Protein AF-A0A1X4ITM8-F1 (afdb_monomer_lite)

Radius of gyration: 17.7 Å; chains: 1; bounding box: 62×32×34 Å

Sequence (104 aa):
MERFGLDDFRELLGVDKGRLTTYGNLNQYAIKPALLEVNALSDFTVSIVPEQTGRRVTGFVIGWGAKDIEGKRAAYAELQRPRVGRKARITGTVEEMLPSAIIE

Foldseek 3Di:
DDKFWPVRVCVVQVNDPPPPPAPVSCCVPGVVVVQLVCQQQHQKHKDKDFDDDPPGGGIIDIDIGGDDPVSNVRNVVLVPDDPVCSVCVSVVVDDPPDPPDDDD

pLDDT: mean 81.28, std 15.47, range [35.66, 94.12]

Secondary structure (DSSP, 8-state):
-EEEEHHHHHHHTTPPTTSS-SHHHHIIIIIHHHHHHHHHHSSEEEEEEEEEETTEEEEEEEEEEEPPHHHHHHHHHHHHS-STTHHHHHTT-------S----

Structure (mmCIF, N/CA/C/O backbone):
data_AF-A0A1X4ITM8-F1
#
_entry.id   AF-A0A1X4ITM8-F1
#
loop_
_atom_si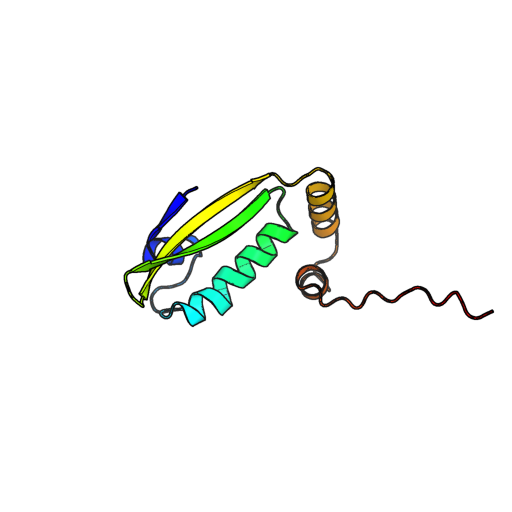te.group_PDB
_atom_site.id
_atom_site.type_symbol
_atom_site.label_atom_id
_atom_site.label_alt_id
_atom_site.label_comp_id
_atom_site.label_asym_id
_atom_site.label_entity_id
_atom_site.label_seq_id
_atom_site.pdbx_PDB_ins_code
_atom_site.Cartn_x
_atom_site.Cartn_y
_atom_site.Cartn_z
_atom_site.occupancy
_atom_site.B_iso_or_equiv
_atom_site.auth_seq_id
_atom_site.auth_comp_id
_atom_site.auth_asym_id
_atom_site.auth_atom_id
_atom_site.pdbx_PDB_model_num
ATOM 1 N N . MET A 1 1 ? -5.274 12.162 -7.737 1.00 79.44 1 MET A N 1
ATOM 2 C CA . MET A 1 1 ? -5.297 11.597 -6.373 1.00 79.44 1 MET A CA 1
ATOM 3 C C . MET A 1 1 ? -6.726 11.221 -6.074 1.00 79.44 1 MET A C 1
ATOM 5 O O . MET A 1 1 ? -7.615 11.968 -6.462 1.00 79.44 1 MET A O 1
ATOM 9 N N . GLU A 1 2 ? -6.934 10.082 -5.440 1.00 89.44 2 GLU A N 1
ATOM 10 C CA . GLU A 1 2 ? -8.262 9.534 -5.174 1.00 89.44 2 GLU A CA 1
ATOM 11 C C . GLU A 1 2 ? -8.463 9.381 -3.670 1.00 89.44 2 GLU A C 1
ATOM 13 O O . GLU A 1 2 ? -7.497 9.130 -2.950 1.00 89.44 2 GLU A O 1
ATOM 18 N N . ARG A 1 3 ? -9.688 9.592 -3.185 1.00 93.50 3 ARG A N 1
ATOM 19 C CA . ARG A 1 3 ? -10.009 9.541 -1.757 1.00 93.50 3 ARG A CA 1
ATOM 20 C C . ARG A 1 3 ? -10.959 8.391 -1.490 1.00 93.50 3 ARG A C 1
ATOM 22 O O . ARG A 1 3 ? -11.974 8.279 -2.165 1.00 93.50 3 ARG A O 1
ATOM 29 N N . PHE A 1 4 ? -10.645 7.601 -0.474 1.00 92.94 4 PHE A N 1
ATOM 30 C CA . PHE A 1 4 ? -11.466 6.484 -0.030 1.00 92.94 4 PHE A CA 1
ATOM 31 C C . PHE A 1 4 ? -11.823 6.644 1.440 1.00 92.94 4 PHE A C 1
ATOM 33 O O . PHE A 1 4 ? -10.967 6.998 2.257 1.00 92.94 4 PHE A O 1
ATOM 40 N N . GLY A 1 5 ? -13.076 6.347 1.784 1.00 94.00 5 GLY A N 1
ATOM 41 C CA . GLY A 1 5 ? -13.462 6.137 3.172 1.00 94.00 5 GLY A CA 1
ATOM 42 C C . GLY A 1 5 ? -12.761 4.907 3.749 1.00 94.00 5 GLY A C 1
ATOM 43 O O . GLY A 1 5 ? -12.313 4.021 3.022 1.00 94.00 5 GLY A O 1
ATOM 44 N N . LEU A 1 6 ? -12.649 4.840 5.075 1.00 91.81 6 LEU A N 1
ATOM 45 C CA . LEU A 1 6 ? -11.984 3.725 5.752 1.00 91.81 6 LEU A CA 1
ATOM 46 C C . LEU A 1 6 ? -12.620 2.358 5.422 1.00 91.81 6 LEU A C 1
ATOM 48 O O . LEU A 1 6 ? -11.887 1.382 5.271 1.00 91.81 6 LEU A O 1
ATOM 52 N N . ASP A 1 7 ? -13.949 2.280 5.321 1.00 91.62 7 ASP A N 1
ATOM 53 C CA . ASP A 1 7 ? -14.652 1.024 5.023 1.00 91.62 7 ASP A CA 1
ATOM 54 C C . ASP A 1 7 ? -14.580 0.655 3.537 1.00 91.62 7 ASP A C 1
ATOM 56 O O . ASP A 1 7 ? -14.217 -0.479 3.227 1.00 91.62 7 ASP A O 1
ATOM 60 N N . ASP A 1 8 ? -14.772 1.619 2.631 1.00 92.38 8 ASP A N 1
ATOM 61 C CA . ASP A 1 8 ? -14.589 1.411 1.185 1.00 92.38 8 ASP A CA 1
ATOM 62 C C . ASP A 1 8 ? -13.167 0.929 0.871 1.00 92.38 8 ASP A C 1
ATOM 64 O O . ASP A 1 8 ? -12.946 0.054 0.037 1.00 92.38 8 ASP A O 1
ATOM 68 N N . PHE A 1 9 ? -12.173 1.462 1.587 1.00 93.06 9 PHE A N 1
ATOM 69 C CA . PHE A 1 9 ? -10.785 1.061 1.410 1.00 93.06 9 PHE A CA 1
ATOM 70 C C . PHE A 1 9 ? -10.510 -0.371 1.898 1.00 93.06 9 PHE A C 1
ATOM 72 O O . PHE A 1 9 ? -9.663 -1.066 1.337 1.00 93.06 9 PHE A O 1
ATOM 79 N N . ARG A 1 10 ? -11.230 -0.851 2.921 1.00 93.38 10 ARG A N 1
ATOM 80 C CA . ARG A 1 10 ? -11.159 -2.264 3.336 1.00 93.38 10 ARG A CA 1
ATOM 81 C C . ARG A 1 10 ? -11.743 -3.182 2.278 1.00 93.38 10 ARG A C 1
ATOM 83 O O . ARG A 1 10 ? -11.149 -4.221 2.002 1.00 93.38 10 ARG A O 1
ATOM 90 N N . GLU A 1 11 ? -12.869 -2.791 1.696 1.00 92.81 11 GLU A N 1
ATOM 91 C CA . GLU A 1 11 ? -13.502 -3.534 0.610 1.00 92.81 11 GLU A CA 1
ATOM 92 C C . GLU A 1 11 ? -12.598 -3.584 -0.627 1.00 92.81 11 GLU A C 1
ATOM 94 O O . GLU A 1 11 ? -12.369 -4.665 -1.166 1.00 92.81 11 GLU A O 1
ATOM 99 N N . LEU A 1 12 ? -11.976 -2.457 -0.995 1.00 91.88 12 LEU A N 1
ATOM 100 C CA . LEU A 1 12 ? -10.992 -2.381 -2.080 1.00 91.88 12 LEU A CA 1
ATOM 101 C C . LEU A 1 12 ? -9.812 -3.345 -1.875 1.00 91.88 12 LEU A C 1
ATOM 103 O O . LEU A 1 12 ? -9.344 -3.968 -2.825 1.00 91.88 12 LEU A O 1
ATOM 107 N N . LEU A 1 13 ? -9.331 -3.482 -0.636 1.00 91.56 13 LEU A N 1
ATOM 108 C CA . LEU A 1 13 ? -8.258 -4.415 -0.280 1.00 91.56 13 LEU A CA 1
ATOM 109 C C . LEU A 1 13 ? -8.734 -5.873 -0.122 1.00 91.56 13 LEU A C 1
ATOM 111 O O . LEU A 1 13 ? -7.913 -6.745 0.160 1.00 91.56 13 LEU A O 1
ATOM 115 N N . GLY A 1 14 ? -10.033 -6.150 -0.273 1.00 93.00 14 GLY A N 1
ATOM 116 C CA . GLY A 1 14 ? -10.610 -7.484 -0.099 1.00 93.00 14 GLY A CA 1
ATOM 117 C C . GLY A 1 14 ? -10.592 -7.979 1.350 1.00 93.00 14 GLY A C 1
ATOM 118 O O . GLY A 1 14 ? -10.495 -9.179 1.598 1.00 93.00 14 GLY A O 1
ATOM 119 N N . VAL A 1 15 ? 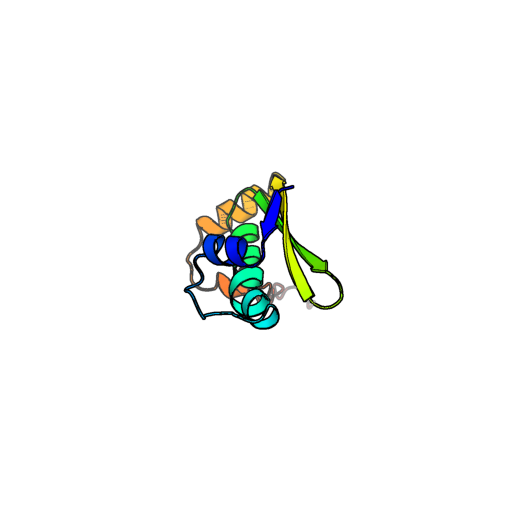-10.632 -7.071 2.327 1.00 93.06 15 VAL A N 1
ATOM 120 C CA . VAL A 1 15 ? -10.645 -7.431 3.749 1.00 93.06 15 VAL A CA 1
ATOM 121 C C . VAL A 1 15 ? -12.051 -7.869 4.157 1.00 93.06 15 VAL A C 1
ATOM 123 O O . VAL A 1 15 ? -12.996 -7.084 4.086 1.00 93.06 15 VAL A O 1
ATOM 126 N N . ASP A 1 16 ? -12.183 -9.104 4.649 1.00 90.94 16 ASP A N 1
ATOM 127 C CA . ASP A 1 16 ? -13.460 -9.623 5.154 1.00 90.94 16 ASP A CA 1
ATOM 128 C C . ASP A 1 16 ? -14.051 -8.746 6.271 1.00 90.94 16 ASP A C 1
ATOM 130 O O . ASP A 1 16 ? -13.339 -8.191 7.121 1.00 90.94 16 ASP A O 1
ATOM 134 N N . LYS A 1 17 ? -15.386 -8.709 6.349 1.00 88.75 17 LYS A N 1
ATOM 135 C CA . LYS A 1 17 ? -16.099 -8.013 7.428 1.00 88.75 17 LYS A CA 1
ATOM 136 C C . LYS A 1 17 ? -15.652 -8.527 8.800 1.00 88.75 17 LYS A C 1
ATOM 138 O O . LYS A 1 17 ? -15.583 -9.728 9.046 1.00 88.75 17 LYS A O 1
ATOM 143 N N . GLY A 1 18 ? -15.364 -7.601 9.713 1.00 88.44 18 GLY A N 1
ATOM 144 C CA . GLY A 1 18 ? -14.916 -7.922 11.072 1.00 88.44 18 GLY A CA 1
ATOM 145 C C . GLY A 1 18 ? -13.424 -8.259 11.201 1.00 88.44 18 GLY A C 1
ATOM 146 O O . GLY A 1 18 ? -12.955 -8.466 12.320 1.00 88.44 18 GLY A O 1
ATOM 147 N N . ARG A 1 19 ? -12.649 -8.262 10.106 1.00 91.56 19 ARG A N 1
ATOM 148 C CA . ARG A 1 19 ? -11.182 -8.365 10.146 1.00 91.56 19 ARG A CA 1
ATOM 149 C C . ARG A 1 19 ? -10.519 -6.998 10.040 1.00 91.56 19 ARG A C 1
ATOM 151 O O . ARG A 1 19 ? -11.084 -6.054 9.503 1.00 91.56 19 ARG A O 1
ATOM 158 N N . LEU A 1 20 ? -9.305 -6.896 10.592 1.00 91.50 20 LEU A N 1
ATOM 159 C CA . LEU A 1 20 ? -8.474 -5.680 10.556 1.00 91.50 20 LEU A CA 1
ATOM 160 C C . LEU A 1 20 ? -9.267 -4.406 10.930 1.00 91.50 20 LEU A C 1
ATOM 162 O O . LEU A 1 20 ? -9.196 -3.361 10.277 1.00 91.50 20 LEU A O 1
ATOM 166 N N . THR A 1 21 ? -10.064 -4.517 11.997 1.00 88.81 21 THR A N 1
ATOM 167 C CA . THR A 1 21 ? -11.007 -3.479 12.443 1.00 88.81 21 THR A CA 1
ATOM 168 C C . THR A 1 21 ? -10.300 -2.219 12.934 1.00 88.81 21 THR A C 1
ATOM 170 O O . THR A 1 21 ? -10.810 -1.110 12.776 1.00 88.81 21 THR A O 1
ATOM 173 N N . THR A 1 22 ? -9.094 -2.360 13.485 1.00 91.06 22 THR A N 1
ATOM 174 C CA . THR A 1 22 ? -8.247 -1.232 13.873 1.00 91.06 22 THR A CA 1
ATOM 175 C C . THR A 1 22 ? -7.383 -0.781 12.699 1.00 91.06 22 THR A C 1
ATOM 177 O O . THR A 1 22 ? -6.894 -1.597 11.915 1.00 91.06 22 THR A O 1
ATOM 180 N N . TYR A 1 23 ? -7.137 0.529 12.604 1.00 90.50 23 TYR A N 1
ATOM 181 C CA . TYR A 1 23 ? -6.210 1.075 11.610 1.00 90.50 23 TYR A CA 1
ATOM 182 C C . TYR A 1 23 ? -4.807 0.461 11.731 1.00 90.50 23 TYR A C 1
ATOM 184 O O . TYR A 1 23 ? -4.199 0.150 10.716 1.00 90.50 23 TYR A O 1
ATOM 192 N N . GLY A 1 24 ? -4.308 0.233 12.953 1.00 92.06 24 GLY A N 1
ATOM 193 C CA . GLY A 1 24 ? -2.992 -0.381 13.165 1.00 92.06 24 GLY A CA 1
ATOM 194 C C . GLY A 1 24 ? -2.874 -1.753 12.495 1.00 92.06 24 GLY A C 1
ATOM 195 O O . GLY A 1 24 ? -1.935 -1.982 11.733 1.00 92.06 24 GLY A O 1
ATOM 196 N N . ASN A 1 25 ? -3.874 -2.619 12.695 1.00 93.69 25 ASN A N 1
ATOM 197 C CA . ASN A 1 25 ? -3.910 -3.941 12.070 1.00 93.69 25 ASN A CA 1
ATOM 198 C C . ASN A 1 25 ? -4.066 -3.830 10.548 1.00 93.69 25 ASN A C 1
ATOM 200 O O . ASN A 1 25 ? -3.334 -4.487 9.812 1.00 93.69 25 ASN A O 1
ATOM 204 N N . LEU A 1 26 ? -4.974 -2.974 10.067 1.00 93.38 26 LEU A N 1
ATOM 205 C CA . LEU A 1 26 ? -5.158 -2.747 8.631 1.00 93.38 26 LEU A CA 1
ATOM 206 C C . LEU A 1 26 ? -3.852 -2.290 7.967 1.00 93.38 26 LEU A C 1
ATOM 208 O O . LEU A 1 26 ? -3.438 -2.841 6.949 1.00 93.38 26 LEU A O 1
ATOM 212 N N . ASN A 1 27 ? -3.162 -1.334 8.585 1.00 92.94 27 ASN A N 1
ATOM 213 C CA . ASN A 1 27 ? -1.915 -0.788 8.076 1.00 92.94 27 ASN A CA 1
ATOM 214 C C . ASN A 1 27 ? -0.795 -1.836 8.037 1.00 92.94 27 ASN A C 1
ATOM 216 O O . ASN A 1 27 ? -0.093 -1.962 7.037 1.00 92.94 27 ASN A O 1
ATOM 220 N N . GLN A 1 28 ? -0.632 -2.604 9.116 1.00 92.56 28 GLN A N 1
ATOM 221 C CA . GLN A 1 28 ? 0.432 -3.598 9.232 1.00 92.56 28 GLN A CA 1
ATOM 222 C C . GLN A 1 28 ? 0.235 -4.799 8.302 1.00 92.56 28 GLN A C 1
ATOM 224 O O . GLN A 1 28 ? 1.210 -5.268 7.718 1.00 92.56 28 GLN A O 1
ATOM 229 N N . TYR A 1 29 ? -0.994 -5.304 8.183 1.00 92.00 29 TYR A N 1
ATOM 230 C CA . TYR A 1 29 ? -1.256 -6.581 7.517 1.00 92.00 29 TYR A CA 1
ATOM 231 C C . TYR A 1 29 ? -1.792 -6.452 6.093 1.00 92.00 29 TYR A C 1
ATOM 233 O O . TYR A 1 29 ? -1.655 -7.404 5.333 1.00 92.00 29 TYR A O 1
ATOM 241 N N . ALA A 1 30 ? -2.369 -5.308 5.717 1.00 93.12 30 ALA A N 1
ATOM 242 C CA . ALA A 1 30 ? -2.898 -5.099 4.370 1.00 93.12 30 ALA A CA 1
ATOM 243 C C . ALA A 1 30 ? -2.175 -3.962 3.640 1.00 93.12 30 ALA A C 1
ATOM 245 O O . ALA A 1 30 ? -1.571 -4.199 2.599 1.00 93.12 30 ALA A O 1
ATOM 246 N N . ILE A 1 31 ? -2.154 -2.749 4.205 1.00 91.56 31 ILE A N 1
ATOM 247 C CA . ILE A 1 31 ? -1.669 -1.557 3.481 1.00 91.56 31 ILE A CA 1
ATOM 248 C C . ILE A 1 31 ? -0.174 -1.646 3.172 1.00 91.56 31 ILE A C 1
ATOM 250 O O . ILE A 1 31 ? 0.225 -1.523 2.016 1.00 91.56 31 ILE A O 1
ATOM 254 N N . LYS A 1 32 ? 0.669 -1.862 4.192 1.00 91.31 32 LYS A N 1
ATOM 255 C CA . LYS A 1 32 ? 2.125 -1.931 4.004 1.00 91.31 32 LYS A CA 1
ATOM 256 C C . LYS A 1 32 ? 2.541 -3.082 3.079 1.00 91.31 32 LYS A C 1
ATOM 258 O O . LYS A 1 32 ? 3.331 -2.816 2.174 1.00 91.31 32 LYS A O 1
ATOM 263 N N . PRO A 1 33 ? 2.028 -4.320 3.248 1.00 90.69 33 PRO A N 1
ATOM 264 C CA . PRO A 1 33 ? 2.321 -5.401 2.311 1.00 90.69 33 PRO A CA 1
ATOM 265 C C . PRO A 1 33 ? 1.875 -5.084 0.881 1.00 90.69 33 PRO A C 1
ATOM 267 O O . PRO A 1 33 ? 2.666 -5.261 -0.040 1.00 90.69 33 PRO A O 1
ATOM 270 N N . ALA A 1 34 ? 0.666 -4.544 0.694 1.00 90.44 34 ALA A N 1
ATOM 271 C CA . ALA A 1 34 ? 0.152 -4.203 -0.631 1.00 90.44 34 ALA A CA 1
ATOM 272 C C . ALA A 1 34 ? 0.995 -3.122 -1.323 1.00 90.44 34 ALA A C 1
ATOM 274 O O . ALA A 1 34 ? 1.374 -3.290 -2.479 1.00 90.44 34 ALA A O 1
ATOM 275 N N . LEU A 1 35 ? 1.355 -2.043 -0.615 1.00 89.25 35 LEU A N 1
ATOM 276 C CA . LEU A 1 35 ? 2.240 -0.998 -1.145 1.00 89.25 35 LEU A CA 1
ATOM 277 C C . LEU A 1 35 ? 3.578 -1.568 -1.607 1.00 89.25 35 LEU A C 1
ATOM 279 O O . LEU A 1 35 ? 4.064 -1.227 -2.682 1.00 89.25 35 LEU A O 1
ATOM 283 N N . LEU A 1 36 ? 4.166 -2.430 -0.782 1.00 86.88 36 LEU A N 1
ATOM 284 C CA . LEU A 1 36 ? 5.463 -3.031 -1.043 1.00 86.88 36 LEU A CA 1
ATOM 285 C C . LEU A 1 36 ? 5.425 -3.942 -2.277 1.00 86.88 36 LEU A C 1
ATOM 287 O O . LEU A 1 36 ? 6.306 -3.857 -3.130 1.00 86.88 36 LEU A O 1
ATOM 291 N N . GLU A 1 37 ? 4.392 -4.771 -2.412 1.00 86.38 37 GLU A N 1
ATOM 292 C CA . GLU A 1 37 ? 4.234 -5.654 -3.570 1.00 86.38 37 GLU A CA 1
ATOM 293 C C . GLU A 1 37 ? 3.937 -4.880 -4.857 1.00 86.38 37 GLU A C 1
ATOM 295 O O . GLU A 1 37 ? 4.597 -5.103 -5.875 1.00 86.38 37 GLU A O 1
ATOM 300 N N . VAL A 1 38 ? 2.995 -3.935 -4.817 1.00 87.94 38 VAL A N 1
ATOM 301 C CA . VAL A 1 38 ? 2.605 -3.143 -5.990 1.00 87.94 38 VAL A CA 1
ATOM 302 C C . VAL A 1 38 ? 3.781 -2.313 -6.496 1.00 87.94 38 VAL A C 1
ATOM 304 O O . VAL A 1 38 ? 4.102 -2.377 -7.685 1.00 87.94 38 VAL A O 1
ATOM 307 N N . ASN A 1 39 ? 4.480 -1.613 -5.597 1.00 86.00 39 ASN A N 1
ATOM 308 C CA . ASN A 1 39 ? 5.623 -0.775 -5.959 1.00 86.00 39 ASN A CA 1
ATOM 309 C C . ASN A 1 39 ? 6.828 -1.579 -6.432 1.00 86.00 39 ASN A C 1
ATOM 311 O O . ASN A 1 39 ? 7.693 -1.019 -7.096 1.00 86.00 39 ASN A O 1
ATOM 315 N N . ALA A 1 40 ? 6.908 -2.872 -6.139 1.00 80.88 40 ALA A N 1
ATOM 316 C CA . ALA A 1 40 ? 7.980 -3.715 -6.645 1.00 80.88 40 ALA A CA 1
ATOM 317 C C . ALA A 1 40 ? 7.654 -4.328 -8.007 1.00 80.88 40 ALA A C 1
ATOM 319 O O . ALA A 1 40 ? 8.509 -4.355 -8.886 1.00 80.88 40 ALA A O 1
ATOM 320 N N . LEU A 1 41 ? 6.423 -4.809 -8.185 1.00 82.06 41 LEU A N 1
ATOM 321 C CA . LEU A 1 41 ? 6.067 -5.678 -9.307 1.00 82.06 41 LEU A CA 1
ATOM 322 C C . LEU A 1 41 ? 5.377 -4.952 -10.465 1.00 82.06 41 LEU A C 1
ATOM 324 O O . LEU A 1 41 ? 5.342 -5.488 -11.568 1.00 82.06 41 LEU A O 1
ATOM 328 N N . SER A 1 42 ? 4.829 -3.761 -10.229 1.00 83.50 42 SER A N 1
ATOM 329 C CA . SER A 1 42 ? 4.047 -3.027 -11.233 1.00 83.50 42 SER A CA 1
ATOM 330 C C . SER A 1 42 ? 4.883 -1.970 -11.955 1.00 83.50 42 SER A C 1
ATOM 332 O O . SER A 1 42 ? 5.912 -1.527 -11.447 1.00 83.50 42 SER A O 1
ATOM 334 N N . ASP A 1 43 ? 4.412 -1.490 -13.106 1.00 81.25 43 ASP A N 1
ATOM 335 C CA . ASP A 1 43 ? 5.050 -0.393 -13.863 1.00 81.25 43 ASP A CA 1
ATOM 336 C C . ASP A 1 43 ? 4.760 1.008 -13.296 1.00 81.25 43 ASP A C 1
ATOM 338 O O . ASP A 1 43 ? 5.219 2.029 -13.822 1.00 81.25 43 ASP A O 1
ATOM 342 N N . PHE A 1 44 ? 3.977 1.066 -12.225 1.00 83.81 44 PHE A N 1
ATOM 343 C CA . PHE A 1 44 ? 3.568 2.281 -11.544 1.00 83.81 44 PHE A CA 1
ATOM 344 C C . PHE A 1 44 ? 3.918 2.205 -10.059 1.00 83.81 44 PHE A C 1
ATOM 346 O O . PHE A 1 44 ? 4.118 1.130 -9.491 1.00 83.81 44 PHE A O 1
ATOM 353 N N . THR A 1 45 ? 3.989 3.377 -9.446 1.00 84.94 45 THR A N 1
ATOM 354 C CA . THR A 1 45 ? 4.202 3.565 -8.019 1.00 84.94 45 THR A CA 1
ATOM 355 C C . THR A 1 45 ? 2.915 4.084 -7.398 1.00 84.94 45 THR A C 1
ATOM 357 O O . THR A 1 45 ? 2.270 4.988 -7.930 1.00 84.94 45 THR A O 1
ATOM 360 N N . VAL A 1 46 ? 2.564 3.515 -6.255 1.00 89.06 46 VAL A N 1
ATOM 361 C CA . VAL A 1 46 ? 1.435 3.893 -5.419 1.00 89.06 46 VAL A CA 1
ATOM 362 C C . VAL A 1 46 ? 1.949 4.499 -4.126 1.00 89.06 46 VAL A C 1
ATOM 364 O O . VAL A 1 46 ? 2.861 3.970 -3.483 1.00 89.06 46 VAL A O 1
ATOM 367 N N . SER A 1 47 ? 1.329 5.601 -3.726 1.00 89.19 47 SER A N 1
ATOM 368 C CA . SER A 1 47 ? 1.468 6.183 -2.397 1.00 89.19 47 SER A CA 1
ATOM 369 C C . SER A 1 47 ? 0.101 6.260 -1.731 1.00 89.19 47 SER A C 1
ATOM 371 O O . SER A 1 47 ? -0.897 6.595 -2.365 1.00 89.19 47 SER A O 1
ATOM 373 N N . ILE A 1 48 ? 0.047 5.923 -0.445 1.00 91.69 48 ILE A N 1
ATOM 374 C CA . ILE A 1 48 ? -1.176 5.999 0.356 1.00 91.69 48 ILE A CA 1
ATOM 375 C C . ILE A 1 48 ? -0.884 6.865 1.573 1.00 91.69 48 ILE A C 1
ATOM 377 O O . ILE A 1 48 ? 0.065 6.601 2.314 1.00 91.69 48 ILE A O 1
ATOM 381 N N . VAL A 1 49 ? -1.710 7.886 1.786 1.00 91.25 49 VAL A N 1
ATOM 382 C CA . VAL A 1 49 ? -1.633 8.781 2.942 1.00 91.25 49 VAL A CA 1
ATOM 383 C C . VAL A 1 49 ? -2.924 8.651 3.753 1.00 91.25 49 VAL A C 1
ATOM 385 O O . VAL A 1 49 ? -4.004 8.797 3.179 1.00 91.25 49 VAL A O 1
ATOM 388 N N . PRO A 1 50 ? -2.858 8.371 5.067 1.00 92.88 50 PRO A N 1
ATOM 389 C CA . PRO A 1 50 ? -4.048 8.308 5.906 1.00 92.88 50 PRO A CA 1
ATOM 390 C C . PRO A 1 50 ? -4.624 9.707 6.143 1.00 92.88 50 PRO A C 1
ATOM 392 O O . PRO A 1 50 ? -3.902 10.643 6.491 1.00 92.88 50 PRO A O 1
ATOM 395 N N . GLU A 1 51 ? -5.939 9.831 6.015 1.00 93.25 51 GLU A N 1
ATOM 396 C CA . GLU A 1 51 ? -6.692 11.030 6.363 1.00 93.25 51 GLU A CA 1
ATOM 397 C C . GLU A 1 51 ? -7.264 10.882 7.776 1.00 93.25 51 GLU A C 1
ATOM 399 O O . GLU A 1 51 ? -7.856 9.857 8.126 1.00 93.25 51 GLU A O 1
ATOM 404 N N . GLN A 1 52 ? -7.042 11.894 8.614 1.00 92.56 52 GLN A N 1
ATOM 405 C CA . GLN A 1 52 ? -7.413 11.871 10.026 1.00 92.56 52 GLN A CA 1
ATOM 406 C C . GLN A 1 52 ? -8.447 12.948 10.336 1.00 92.56 52 GLN A C 1
ATOM 408 O O . GLN A 1 52 ? -8.287 14.109 9.967 1.00 92.56 52 GLN A O 1
ATOM 413 N N . THR A 1 53 ? -9.469 12.573 11.099 1.00 91.69 53 THR A N 1
ATOM 414 C CA . THR A 1 53 ? -10.413 13.504 11.718 1.00 91.69 53 THR A CA 1
ATOM 415 C C . THR A 1 53 ? -10.230 13.424 13.232 1.00 91.69 53 THR A C 1
ATOM 417 O O . THR A 1 53 ? -10.565 12.426 13.878 1.00 91.69 53 THR A O 1
ATOM 420 N N . GLY A 1 54 ? -9.622 14.462 13.811 1.00 92.00 54 GLY A N 1
ATOM 421 C CA . GLY A 1 54 ? -9.173 14.441 15.204 1.00 92.00 54 GLY A CA 1
ATOM 422 C C . GLY A 1 54 ? -8.060 13.408 15.418 1.00 92.00 54 GLY A C 1
ATOM 423 O O . GLY A 1 54 ? -7.005 13.499 14.801 1.00 92.00 54 GLY A O 1
ATOM 424 N N . ARG A 1 55 ? -8.291 12.421 16.295 1.00 88.12 55 ARG A N 1
ATOM 425 C CA . ARG A 1 55 ? -7.333 11.330 16.592 1.00 88.12 55 ARG A CA 1
ATOM 426 C C . ARG A 1 55 ? -7.604 10.032 15.821 1.00 88.12 55 ARG A C 1
ATOM 428 O O . ARG A 1 55 ? -6.923 9.036 16.052 1.00 88.12 55 ARG A O 1
ATOM 435 N N . ARG A 1 56 ? -8.639 9.994 14.977 1.00 89.62 56 ARG A N 1
ATOM 436 C CA . ARG A 1 56 ? -9.066 8.781 14.265 1.00 89.62 56 ARG A CA 1
ATOM 437 C C . ARG A 1 56 ? -8.772 8.919 12.779 1.00 89.62 56 ARG A C 1
ATOM 439 O O . ARG A 1 56 ? -9.058 9.958 12.195 1.00 89.62 56 ARG A O 1
ATOM 446 N N . VAL A 1 57 ? -8.256 7.852 12.173 1.00 92.56 57 VAL A N 1
ATOM 447 C CA . VAL A 1 57 ? -8.168 7.728 10.712 1.00 92.56 57 VAL A CA 1
ATOM 448 C C . VAL A 1 57 ? -9.573 7.471 10.173 1.00 92.56 57 VAL A C 1
ATOM 450 O O . VAL A 1 57 ? -10.242 6.545 10.634 1.00 92.56 57 VAL A O 1
ATOM 453 N N . THR A 1 58 ? -10.019 8.304 9.240 1.00 92.75 58 THR A N 1
ATOM 454 C CA . THR A 1 58 ? -11.363 8.257 8.639 1.00 92.75 58 THR A CA 1
ATOM 455 C C . THR A 1 58 ? -11.337 7.857 7.170 1.00 92.75 58 THR A C 1
ATOM 457 O O . THR A 1 58 ? -12.345 7.374 6.657 1.00 92.75 58 THR A O 1
ATOM 460 N N . GLY A 1 59 ? -10.183 7.970 6.514 1.00 93.06 59 GLY A N 1
ATOM 461 C CA . GLY A 1 59 ? -10.025 7.596 5.117 1.00 93.06 59 GLY A CA 1
ATOM 462 C C . GLY A 1 59 ? -8.575 7.588 4.661 1.00 93.06 59 GLY A C 1
ATOM 463 O O . GLY A 1 59 ? -7.645 7.656 5.470 1.00 93.06 59 GLY A O 1
ATOM 464 N N . PHE A 1 60 ? -8.396 7.498 3.348 1.00 94.12 60 PHE A N 1
ATOM 465 C CA . PHE A 1 60 ? -7.101 7.430 2.687 1.00 94.12 60 PHE A CA 1
ATOM 466 C C . PHE A 1 60 ? -7.101 8.230 1.397 1.00 94.12 60 PHE A C 1
ATOM 468 O O . PHE A 1 60 ? -8.080 8.231 0.652 1.00 94.12 60 PHE A O 1
ATOM 475 N N . VAL A 1 61 ? -5.964 8.853 1.107 1.00 92.62 61 VAL A N 1
ATOM 476 C CA . VAL A 1 61 ? -5.681 9.475 -0.182 1.00 92.62 61 VAL A CA 1
ATOM 477 C C . VAL A 1 61 ? -4.661 8.618 -0.918 1.00 92.62 61 VAL A C 1
ATOM 479 O O . VAL A 1 61 ? -3.580 8.354 -0.388 1.00 92.62 61 VAL A O 1
ATOM 482 N N . ILE A 1 62 ? -4.998 8.201 -2.136 1.00 93.1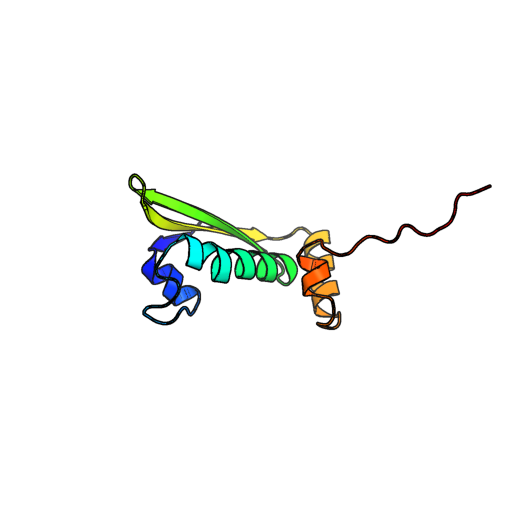2 62 ILE A N 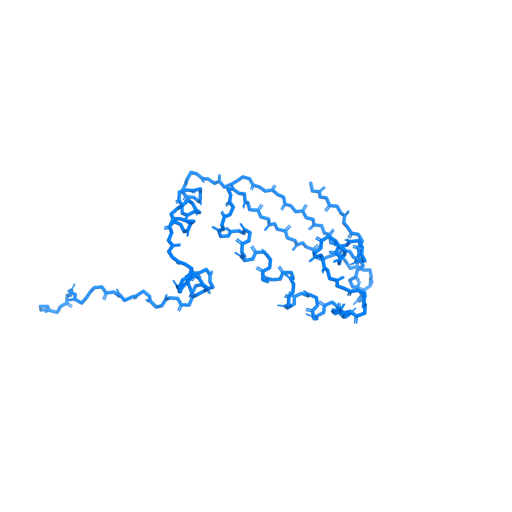1
ATOM 483 C CA . ILE A 1 62 ? -4.149 7.386 -3.004 1.00 93.12 62 ILE A CA 1
ATOM 484 C C . ILE A 1 62 ? -3.580 8.248 -4.132 1.00 93.12 62 ILE A C 1
ATOM 486 O O . ILE A 1 62 ? -4.300 8.965 -4.841 1.00 93.12 62 ILE A O 1
ATOM 490 N N . GLY A 1 63 ? -2.264 8.174 -4.296 1.00 89.56 63 GLY A N 1
ATOM 491 C CA . GLY A 1 63 ? -1.523 8.727 -5.418 1.00 89.56 63 GLY A CA 1
ATOM 492 C C . GLY A 1 63 ? -0.988 7.613 -6.309 1.00 89.56 63 GLY A C 1
ATOM 493 O O . GLY A 1 63 ? -0.459 6.622 -5.814 1.00 89.56 63 GLY A O 1
ATOM 494 N N . TRP A 1 64 ? -1.094 7.811 -7.621 1.00 89.88 64 TRP A N 1
ATOM 495 C CA . TRP A 1 64 ? -0.520 6.935 -8.640 1.00 89.88 64 TRP A CA 1
ATOM 496 C C . TRP A 1 64 ? 0.505 7.736 -9.438 1.00 89.88 64 TRP A C 1
ATOM 498 O O . TRP A 1 64 ? 0.239 8.880 -9.810 1.00 89.88 64 TRP A O 1
ATOM 508 N N . GLY A 1 65 ? 1.665 7.146 -9.701 1.00 87.69 65 GLY A N 1
ATOM 509 C CA . GLY A 1 65 ? 2.715 7.733 -10.528 1.00 87.69 65 GLY A CA 1
ATOM 510 C C . GLY A 1 65 ? 3.313 6.693 -11.465 1.00 87.69 65 GLY A C 1
ATOM 511 O O . GLY A 1 65 ? 3.383 5.514 -11.127 1.00 87.69 65 GLY A O 1
ATOM 512 N N . ALA A 1 66 ? 3.748 7.110 -12.651 1.00 83.56 66 ALA A N 1
ATOM 513 C CA . ALA A 1 66 ? 4.501 6.231 -13.538 1.00 83.56 66 ALA A CA 1
ATOM 514 C C . ALA A 1 66 ? 5.936 6.077 -13.023 1.00 83.56 66 ALA A C 1
ATOM 516 O O . ALA A 1 66 ? 6.545 7.059 -12.595 1.00 83.56 66 ALA A O 1
ATOM 517 N N . LYS A 1 67 ? 6.485 4.861 -13.093 1.00 81.56 67 LYS A N 1
ATOM 518 C CA . LYS A 1 67 ? 7.917 4.656 -12.863 1.00 81.56 67 LYS A CA 1
ATOM 519 C C . LYS A 1 67 ? 8.735 5.196 -14.031 1.00 81.56 67 LYS A C 1
ATOM 521 O O . LYS A 1 67 ? 8.272 5.215 -15.178 1.00 81.56 67 LYS A O 1
ATOM 526 N N . ASP A 1 68 ? 9.962 5.589 -13.728 1.00 80.94 68 ASP A N 1
ATOM 527 C CA . ASP A 1 68 ? 10.988 5.851 -14.726 1.00 80.94 68 ASP A CA 1
ATOM 528 C C . ASP A 1 68 ? 11.423 4.555 -15.435 1.00 80.94 68 ASP A C 1
ATOM 530 O O . ASP A 1 68 ? 10.989 3.442 -15.118 1.00 80.94 68 ASP A O 1
ATOM 534 N N . ILE A 1 69 ? 12.253 4.703 -16.465 1.00 79.00 69 ILE A N 1
ATOM 535 C CA . ILE A 1 69 ? 12.684 3.584 -17.312 1.00 79.00 69 ILE A CA 1
ATOM 536 C C . ILE A 1 69 ? 13.432 2.527 -16.483 1.00 79.00 69 ILE A C 1
ATOM 538 O O . ILE A 1 69 ? 13.222 1.329 -16.682 1.00 79.00 69 ILE A O 1
ATOM 542 N N . GLU A 1 70 ? 14.257 2.955 -15.529 1.00 80.06 70 GLU A N 1
ATOM 543 C CA . GLU A 1 70 ? 15.002 2.062 -14.638 1.00 80.06 70 GLU A CA 1
ATOM 544 C C . GLU A 1 70 ? 14.069 1.288 -13.700 1.00 80.06 70 GLU A C 1
ATOM 546 O O . GLU A 1 70 ? 14.167 0.061 -13.606 1.00 80.06 70 GLU A O 1
ATOM 551 N N . GLY A 1 71 ? 13.091 1.963 -13.090 1.00 74.94 71 GLY A N 1
ATOM 552 C CA . GLY A 1 71 ? 12.092 1.346 -12.224 1.00 74.94 71 GLY A CA 1
ATOM 553 C C . GLY A 1 71 ? 11.200 0.337 -12.952 1.00 74.94 71 GLY A C 1
ATOM 554 O O . GLY A 1 71 ? 10.873 -0.710 -12.385 1.00 74.94 71 GLY A O 1
ATOM 555 N N . LYS A 1 72 ? 10.846 0.594 -14.218 1.00 77.69 72 LYS A N 1
ATOM 556 C CA . LYS A 1 72 ? 10.128 -0.379 -15.065 1.00 77.69 72 LYS A CA 1
ATOM 557 C C . LYS A 1 72 ? 10.992 -1.592 -15.395 1.00 77.69 72 LYS A C 1
ATOM 559 O O . LYS A 1 72 ? 10.525 -2.727 -15.326 1.00 77.69 72 LYS A O 1
ATOM 564 N N . ARG A 1 73 ? 12.275 -1.378 -15.702 1.00 79.69 73 ARG A N 1
ATOM 565 C CA . ARG A 1 73 ? 13.219 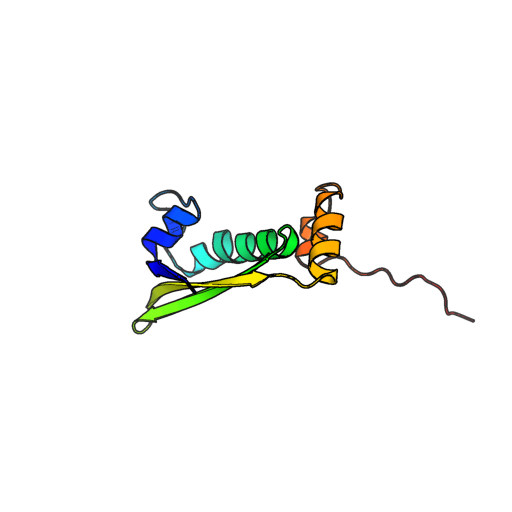-2.469 -15.982 1.00 79.69 73 ARG A CA 1
ATOM 566 C C . ARG A 1 73 ? 13.419 -3.371 -14.764 1.00 79.69 73 ARG A C 1
ATOM 568 O O . ARG A 1 73 ? 13.441 -4.590 -14.915 1.00 79.69 73 ARG A O 1
ATOM 575 N N . ALA A 1 74 ? 13.525 -2.785 -13.573 1.00 77.50 74 ALA A N 1
ATOM 576 C CA . ALA A 1 74 ? 13.630 -3.524 -12.319 1.00 77.50 74 ALA A CA 1
ATOM 577 C C . ALA A 1 74 ? 12.363 -4.345 -12.025 1.00 77.50 74 ALA A C 1
ATOM 579 O O . ALA A 1 74 ? 12.468 -5.526 -11.690 1.00 77.50 74 ALA A O 1
ATOM 580 N N . ALA A 1 75 ? 11.177 -3.755 -12.219 1.00 78.12 75 ALA A N 1
ATOM 581 C CA . ALA A 1 75 ? 9.901 -4.455 -12.058 1.00 78.12 75 ALA A CA 1
ATOM 582 C C . ALA A 1 75 ? 9.783 -5.645 -13.023 1.00 78.12 75 ALA A C 1
ATOM 584 O O . ALA A 1 75 ? 9.481 -6.764 -12.605 1.00 78.12 75 ALA A O 1
ATOM 585 N N . TYR A 1 76 ? 10.120 -5.433 -14.299 1.00 79.62 76 TYR A N 1
ATOM 586 C CA . TYR A 1 76 ? 10.138 -6.490 -15.307 1.00 79.62 76 TYR A CA 1
ATOM 587 C C . TYR A 1 76 ? 11.120 -7.613 -14.946 1.00 79.62 76 TYR A C 1
ATOM 589 O O . TYR A 1 76 ? 10.767 -8.791 -15.007 1.00 79.62 76 TYR A O 1
ATOM 597 N N . ALA A 1 77 ? 12.336 -7.269 -14.513 1.00 80.81 77 ALA A N 1
ATOM 598 C CA . ALA A 1 77 ? 13.331 -8.249 -14.089 1.00 80.81 77 ALA A CA 1
ATOM 599 C C . ALA A 1 77 ? 12.859 -9.081 -12.884 1.00 80.81 77 ALA A C 1
ATOM 601 O O . ALA A 1 77 ? 13.078 -10.292 -12.858 1.00 80.81 77 ALA A O 1
ATOM 602 N N . GLU A 1 78 ? 12.189 -8.474 -11.900 1.00 79.31 78 GLU A N 1
ATOM 603 C CA . GLU A 1 78 ? 11.661 -9.210 -10.745 1.00 79.31 78 GLU A CA 1
ATOM 604 C C . GLU A 1 78 ? 10.453 -10.087 -11.108 1.00 79.31 78 GLU A C 1
ATOM 606 O O . GLU A 1 78 ? 10.281 -11.161 -10.528 1.00 79.31 78 GLU A O 1
ATOM 611 N N . LEU A 1 79 ? 9.658 -9.691 -12.107 1.00 80.62 79 LEU A N 1
ATOM 612 C CA . LEU A 1 79 ? 8.564 -10.511 -12.628 1.00 80.62 79 LEU A CA 1
ATOM 613 C C . LEU A 1 79 ? 9.075 -11.796 -13.302 1.00 80.62 79 LEU A C 1
ATOM 615 O O . LEU A 1 79 ? 8.450 -12.845 -13.161 1.00 80.62 79 LEU A O 1
ATOM 619 N N . GLN A 1 80 ? 10.225 -11.725 -13.981 1.00 81.56 80 GLN A N 1
ATOM 620 C CA . GLN A 1 80 ? 10.878 -12.879 -14.617 1.00 81.56 80 GLN A CA 1
ATOM 621 C C . GLN A 1 80 ? 11.618 -13.787 -13.621 1.00 81.56 80 GLN A C 1
ATOM 623 O O . GLN A 1 80 ? 11.977 -14.918 -13.951 1.00 81.56 80 GLN A O 1
ATOM 628 N N . ARG A 1 81 ? 11.866 -13.318 -12.394 1.00 82.12 81 ARG A N 1
ATOM 629 C CA . ARG A 1 81 ? 12.577 -14.094 -11.373 1.00 82.12 81 ARG A CA 1
ATOM 630 C C . ARG A 1 81 ? 11.649 -15.044 -10.611 1.00 82.12 81 ARG A C 1
ATOM 632 O O . ARG A 1 81 ? 10.475 -14.740 -10.371 1.00 82.12 81 ARG A O 1
ATOM 639 N N . PRO A 1 82 ? 12.187 -16.182 -10.133 1.00 78.81 82 PRO A N 1
ATOM 640 C CA . PRO A 1 82 ? 11.437 -17.095 -9.285 1.00 78.81 82 PRO A CA 1
ATOM 641 C C . PRO A 1 82 ? 10.978 -16.407 -7.991 1.00 78.81 82 PRO A C 1
ATOM 643 O O . PRO A 1 82 ? 11.682 -15.583 -7.401 1.00 78.81 82 PRO A O 1
ATOM 646 N N . ARG A 1 83 ? 9.789 -16.797 -7.511 1.00 73.31 83 ARG A N 1
ATOM 647 C CA . ARG A 1 83 ? 9.165 -16.262 -6.281 1.00 73.31 83 ARG A CA 1
ATOM 648 C C . ARG A 1 83 ? 10.023 -16.486 -5.028 1.00 73.31 83 ARG A C 1
ATOM 650 O O . ARG A 1 83 ? 9.872 -15.757 -4.049 1.00 73.31 83 ARG A O 1
ATOM 657 N N . VAL A 1 84 ? 10.922 -17.473 -5.048 1.00 74.19 84 VAL A N 1
ATOM 658 C CA . VAL A 1 84 ? 11.842 -17.766 -3.940 1.00 74.19 84 VAL A CA 1
ATOM 659 C C . VAL A 1 84 ? 12.796 -16.584 -3.732 1.00 74.19 84 VAL A C 1
ATOM 661 O O . VAL A 1 84 ? 13.404 -16.069 -4.672 1.00 74.19 84 VAL A O 1
ATOM 664 N N . GLY A 1 85 ? 12.882 -16.099 -2.493 1.00 71.50 85 GLY A N 1
ATOM 665 C CA . GLY A 1 85 ? 13.683 -14.921 -2.142 1.00 71.50 85 GLY A CA 1
ATOM 666 C C . GLY A 1 85 ? 13.095 -13.576 -2.593 1.00 71.50 85 GLY A C 1
ATOM 667 O O . GLY A 1 85 ? 13.680 -12.543 -2.287 1.00 71.50 85 GLY A O 1
ATOM 668 N N . ARG A 1 86 ? 11.926 -13.554 -3.257 1.00 77.88 86 ARG A N 1
ATOM 669 C CA . ARG A 1 86 ? 11.254 -12.311 -3.680 1.00 77.88 86 ARG A CA 1
ATOM 670 C C . ARG A 1 86 ? 10.976 -11.406 -2.491 1.00 77.88 86 ARG A C 1
ATOM 672 O O . ARG A 1 86 ? 11.304 -10.231 -2.527 1.00 77.88 86 ARG A O 1
ATOM 679 N N . LYS A 1 87 ? 10.400 -11.966 -1.423 1.00 70.00 87 LYS A N 1
ATOM 680 C CA . LYS A 1 87 ? 10.088 -11.199 -0.215 1.00 70.00 87 LYS A CA 1
ATOM 681 C C . LYS A 1 87 ? 11.342 -10.518 0.330 1.00 70.00 87 LYS A C 1
ATOM 683 O O . LYS A 1 87 ? 11.296 -9.318 0.519 1.00 70.00 87 LYS A O 1
ATOM 688 N N . ALA A 1 88 ? 12.453 -11.251 0.459 1.00 69.88 88 ALA A N 1
ATOM 689 C CA . ALA A 1 88 ? 13.729 -10.706 0.923 1.00 69.88 88 ALA A CA 1
ATOM 690 C C . ALA A 1 88 ? 14.271 -9.594 0.006 1.00 69.88 88 ALA A C 1
ATOM 692 O O . ALA A 1 88 ? 14.719 -8.570 0.511 1.00 69.88 88 ALA A O 1
ATOM 693 N N . ARG A 1 89 ? 14.194 -9.758 -1.326 1.00 73.50 89 ARG A N 1
ATOM 694 C CA . ARG A 1 89 ? 14.627 -8.733 -2.300 1.00 73.50 89 ARG A CA 1
ATOM 695 C C . ARG A 1 89 ? 13.774 -7.472 -2.225 1.00 73.50 89 ARG A C 1
ATOM 697 O O . ARG A 1 89 ? 14.310 -6.372 -2.236 1.00 73.50 89 ARG A O 1
ATOM 704 N N . ILE A 1 90 ? 12.457 -7.630 -2.118 1.00 69.88 90 ILE A N 1
ATOM 705 C CA . ILE A 1 90 ? 11.533 -6.498 -2.088 1.00 69.88 90 ILE A CA 1
ATOM 706 C C . ILE A 1 90 ? 11.577 -5.771 -0.734 1.00 69.88 90 ILE A C 1
ATOM 708 O O . ILE A 1 90 ? 11.527 -4.546 -0.697 1.00 69.88 90 ILE A O 1
ATOM 712 N N . THR A 1 91 ? 11.699 -6.488 0.387 1.00 61.53 91 THR A N 1
ATOM 713 C CA . THR A 1 91 ? 11.826 -5.867 1.718 1.00 61.53 91 THR A CA 1
ATOM 714 C C . THR A 1 91 ? 13.219 -5.297 1.992 1.00 61.53 91 THR A C 1
ATOM 716 O O . THR A 1 91 ? 13.461 -4.840 3.106 1.00 61.53 91 THR A O 1
ATOM 719 N N . GLY A 1 92 ? 14.138 -5.329 1.016 1.00 56.34 92 GLY A N 1
ATOM 720 C CA . GLY A 1 92 ? 15.513 -4.844 1.180 1.00 56.34 92 GLY A CA 1
ATOM 721 C C . GLY A 1 92 ? 16.322 -5.646 2.204 1.00 56.34 92 GLY A C 1
ATOM 722 O O . GLY A 1 92 ? 17.271 -5.136 2.780 1.00 56.34 92 GLY A O 1
ATOM 723 N N . THR A 1 93 ? 15.925 -6.891 2.475 1.00 43.88 93 THR A N 1
ATOM 724 C CA . THR A 1 93 ? 16.569 -7.800 3.442 1.00 43.88 93 THR A CA 1
ATOM 725 C C . THR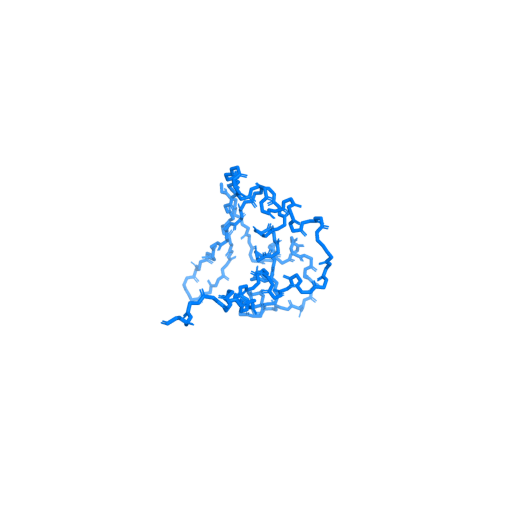 A 1 93 ? 17.532 -8.769 2.751 1.00 43.88 93 THR A C 1
ATOM 727 O O . THR A 1 93 ? 17.867 -9.817 3.297 1.00 43.88 93 THR A O 1
ATOM 730 N N . VAL A 1 94 ? 17.933 -8.470 1.515 1.00 37.00 94 VAL A N 1
ATOM 731 C CA . VAL A 1 94 ? 19.052 -9.159 0.875 1.00 37.00 94 VAL A CA 1
ATOM 732 C C . VAL A 1 94 ? 20.314 -8.432 1.293 1.00 37.00 94 VAL A C 1
ATOM 734 O O . VAL A 1 94 ? 20.513 -7.282 0.914 1.00 37.00 94 VAL A O 1
ATOM 737 N N . GLU A 1 95 ? 21.145 -9.103 2.086 1.00 41.47 95 GLU A N 1
ATOM 738 C CA . GLU A 1 95 ? 22.534 -8.699 2.264 1.00 41.47 95 GLU A CA 1
ATOM 739 C C . GLU A 1 95 ? 23.215 -8.747 0.894 1.00 41.47 95 GLU A C 1
ATOM 741 O O . GLU A 1 95 ? 23.300 -9.799 0.253 1.00 41.47 95 GLU A O 1
ATOM 746 N N . GLU A 1 96 ? 23.647 -7.584 0.413 1.00 40.75 96 GLU A N 1
ATOM 747 C CA . GLU A 1 96 ? 24.505 -7.485 -0.758 1.00 40.75 96 GLU A CA 1
ATOM 748 C C . GLU A 1 96 ? 25.869 -8.064 -0.363 1.00 40.75 96 GLU A C 1
ATOM 750 O O . GLU A 1 96 ? 26.649 -7.434 0.352 1.00 40.75 96 GLU A O 1
ATOM 755 N N . MET A 1 97 ? 26.142 -9.308 -0.762 1.00 35.66 97 MET A N 1
ATOM 756 C CA . MET A 1 97 ? 27.476 -9.878 -0.607 1.00 35.66 97 MET A CA 1
ATOM 757 C C . MET A 1 97 ? 28.405 -9.124 -1.557 1.00 35.66 97 MET A C 1
ATOM 759 O O . MET A 1 97 ? 28.397 -9.365 -2.766 1.00 35.66 97 MET A O 1
ATOM 763 N N . LEU A 1 98 ? 29.185 -8.190 -1.011 1.00 38.22 98 LEU A N 1
ATOM 764 C CA . LEU A 1 98 ? 30.257 -7.542 -1.755 1.00 38.22 98 LEU A CA 1
ATOM 765 C C . LEU A 1 98 ? 31.210 -8.634 -2.270 1.00 38.22 98 LEU A C 1
ATOM 767 O O . LEU A 1 98 ? 31.586 -9.524 -1.496 1.00 38.22 98 LEU A O 1
ATOM 771 N N . PRO A 1 99 ? 31.593 -8.621 -3.559 1.00 39.38 99 PRO A N 1
ATOM 772 C CA . PRO A 1 99 ? 32.562 -9.576 -4.068 1.00 39.38 99 PRO A CA 1
ATOM 773 C C . PRO A 1 99 ? 33.867 -9.421 -3.285 1.00 39.38 99 PRO A C 1
ATOM 775 O O . PRO A 1 99 ? 34.397 -8.321 -3.138 1.00 39.38 99 PRO A O 1
ATOM 778 N N . SER A 1 100 ? 34.373 -10.538 -2.762 1.00 54.47 100 SER A N 1
ATOM 779 C CA . SER A 1 100 ? 35.620 -10.592 -2.003 1.00 54.47 100 SER A CA 1
ATOM 780 C C . SER A 1 100 ? 36.805 -10.429 -2.956 1.00 54.47 100 SER A C 1
ATOM 782 O O . SER A 1 100 ? 37.441 -11.401 -3.348 1.00 54.47 100 SER A O 1
ATOM 784 N N . ALA A 1 101 ? 37.071 -9.198 -3.377 1.00 59.75 101 ALA A N 1
ATOM 785 C CA . ALA A 1 101 ? 38.282 -8.818 -4.084 1.00 59.75 101 ALA A CA 1
ATOM 786 C C . ALA A 1 101 ? 38.611 -7.365 -3.736 1.00 59.75 101 ALA A C 1
ATOM 788 O O . ALA A 1 101 ? 38.099 -6.453 -4.371 1.00 59.75 101 ALA A O 1
ATOM 789 N N . ILE A 1 102 ? 39.381 -7.188 -2.660 1.00 49.03 102 ILE A N 1
ATOM 790 C CA . ILE A 1 102 ? 40.562 -6.317 -2.509 1.00 49.03 102 ILE A CA 1
ATOM 791 C C . ILE A 1 102 ? 41.126 -6.672 -1.121 1.00 49.03 102 ILE A C 1
ATOM 793 O O . ILE A 1 102 ? 40.728 -6.118 -0.100 1.00 49.03 102 ILE A O 1
ATOM 797 N N . ILE A 1 103 ? 41.996 -7.678 -1.086 1.00 48.47 103 ILE A N 1
ATOM 798 C CA . ILE A 1 103 ? 43.079 -7.766 -0.104 1.00 48.47 103 ILE A CA 1
ATOM 799 C C . ILE A 1 103 ? 44.304 -8.116 -0.949 1.00 48.47 103 ILE A C 1
ATOM 801 O O . ILE A 1 103 ? 44.542 -9.286 -1.242 1.00 48.47 103 ILE A O 1
ATOM 805 N N . GLU A 1 104 ? 44.988 -7.079 -1.425 1.00 42.56 104 GLU A N 1
ATOM 806 C CA . GLU A 1 104 ? 46.421 -7.126 -1.737 1.00 42.56 104 GLU A CA 1
ATOM 807 C C . GLU A 1 104 ? 47.153 -6.350 -0.643 1.00 42.56 104 GLU A C 1
ATOM 809 O O . GLU A 1 104 ? 46.642 -5.269 -0.258 1.00 42.56 104 GLU A O 1
#